Protein AF-A0A972ZVT4-F1 (afdb_monomer_lite)

Sequence (104 aa):
MAKYTTEQLSGRAEISDVLNNYGMSIDFKDYDLLRSCFVDDVAVNFTSLGEGFVFKGGDEWTAKIRDLTEGLDATQHIITNHDHKLDGNPTIFEKGAQRLKKAS

Radius of gyration: 16.15 Å; chains: 1; bounding box: 43×28×42 Å

pLDDT: mean 84.12, std 19.11, range [35.0, 98.44]

Structure (mmCIF, N/CA/C/O backbone):
data_AF-A0A972ZVT4-F1
#
_entry.id   AF-A0A972ZVT4-F1
#
loop_
_atom_site.group_PDB
_atom_site.id
_atom_site.type_symbol
_atom_site.label_atom_id
_atom_site.label_alt_id
_atom_site.label_comp_id
_atom_site.label_asym_id
_atom_site.label_entity_id
_atom_site.label_seq_id
_atom_site.pdbx_PDB_ins_code
_atom_site.Cartn_x
_atom_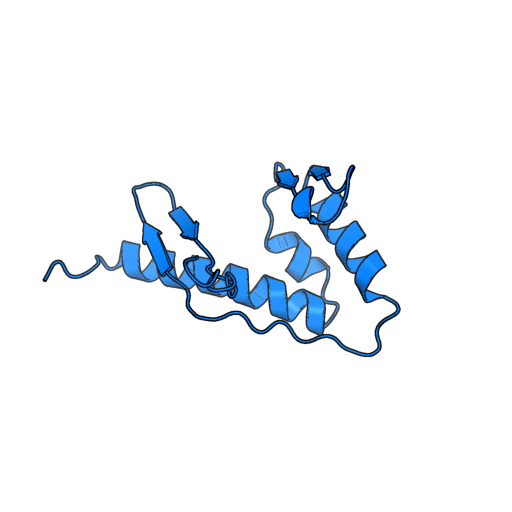site.Cartn_y
_atom_site.Cartn_z
_atom_site.occupancy
_atom_site.B_iso_or_equiv
_atom_site.auth_seq_id
_atom_site.auth_comp_id
_atom_site.auth_asym_id
_atom_site.auth_atom_id
_atom_site.pdbx_PDB_model_num
ATOM 1 N N . MET A 1 1 ? -12.677 6.310 31.065 1.00 51.75 1 MET A N 1
ATOM 2 C CA . MET A 1 1 ? -11.936 6.050 29.813 1.00 51.75 1 MET A CA 1
ATOM 3 C C . MET A 1 1 ? -12.902 6.256 28.667 1.00 51.75 1 MET A C 1
ATOM 5 O O . MET A 1 1 ? -13.924 5.578 28.657 1.00 51.75 1 MET A O 1
ATOM 9 N N . ALA A 1 2 ? -12.651 7.227 27.787 1.00 60.03 2 ALA A N 1
ATOM 10 C CA . ALA A 1 2 ? -13.481 7.405 26.600 1.00 60.03 2 ALA A CA 1
ATOM 11 C C . ALA A 1 2 ? -13.313 6.155 25.728 1.00 60.03 2 ALA A C 1
AT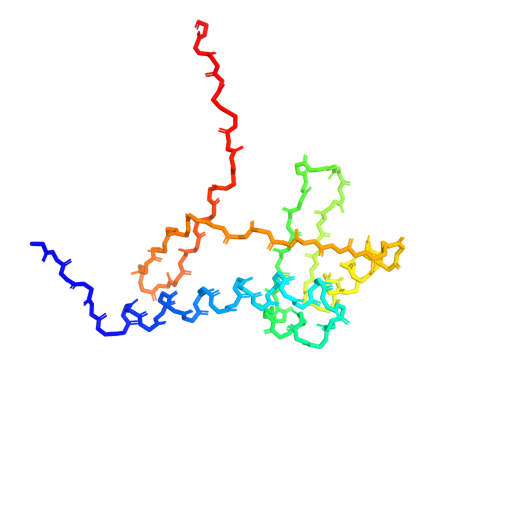OM 13 O O . ALA A 1 2 ? -12.211 5.850 25.278 1.00 60.03 2 ALA A O 1
ATOM 14 N N . LYS A 1 3 ? -14.380 5.367 25.610 1.00 76.44 3 LYS A N 1
ATOM 15 C CA . LYS A 1 3 ? -14.419 4.196 24.737 1.00 76.44 3 LYS A CA 1
ATOM 16 C C . LYS A 1 3 ? -14.690 4.710 23.324 1.00 76.44 3 LYS A C 1
ATOM 18 O O . LYS A 1 3 ? -15.592 5.526 23.159 1.00 76.44 3 LYS A O 1
ATOM 23 N N . TYR A 1 4 ? -13.900 4.260 22.350 1.00 85.00 4 TYR A N 1
ATOM 24 C CA . TYR A 1 4 ? -14.151 4.530 20.933 1.00 85.00 4 TYR A CA 1
ATOM 25 C C . TYR A 1 4 ? -15.598 4.170 20.563 1.00 85.00 4 TYR A C 1
ATOM 27 O O . TYR A 1 4 ? -16.146 3.196 21.087 1.00 85.00 4 TYR A O 1
ATOM 35 N N . THR A 1 5 ? -16.205 4.934 19.658 1.00 89.94 5 THR A N 1
ATOM 36 C CA . THR A 1 5 ? -17.479 4.559 19.031 1.00 89.94 5 THR A CA 1
ATOM 37 C C . THR A 1 5 ? -17.273 3.384 18.069 1.00 89.94 5 THR A C 1
ATOM 39 O O . THR A 1 5 ? -16.151 3.101 17.649 1.00 89.94 5 THR A O 1
ATOM 42 N N . THR A 1 6 ? -18.351 2.697 17.680 1.00 91.62 6 THR A N 1
ATOM 43 C CA . THR A 1 6 ? -18.283 1.633 16.661 1.00 91.62 6 THR A CA 1
ATOM 44 C C . THR A 1 6 ? -17.716 2.145 15.339 1.00 91.62 6 THR A C 1
ATOM 46 O O . THR A 1 6 ? -16.885 1.480 14.735 1.00 91.62 6 THR A O 1
ATOM 49 N N . GLU A 1 7 ? -18.107 3.350 14.927 1.00 89.56 7 GLU A N 1
ATOM 50 C CA . GLU A 1 7 ? -17.587 4.007 13.725 1.00 89.56 7 GLU A CA 1
ATOM 51 C C . GLU A 1 7 ? -16.075 4.242 13.819 1.00 89.56 7 GLU A C 1
ATOM 53 O O . GLU A 1 7 ? -15.334 3.923 12.895 1.00 89.56 7 GLU A O 1
ATOM 58 N N . GLN A 1 8 ? -15.587 4.686 14.981 1.00 88.38 8 GLN A N 1
ATOM 59 C CA . GLN A 1 8 ? -14.152 4.836 15.211 1.00 88.38 8 GLN A CA 1
ATOM 60 C C . GLN A 1 8 ? -13.410 3.492 15.202 1.00 88.38 8 GLN A C 1
ATOM 62 O O . GLN A 1 8 ? -12.256 3.418 14.792 1.00 88.38 8 GLN A O 1
ATOM 67 N N . LEU A 1 9 ? -14.037 2.410 15.657 1.00 90.56 9 LEU A N 1
ATOM 68 C CA . LEU A 1 9 ? -13.436 1.081 15.555 1.00 90.56 9 LEU A CA 1
ATOM 69 C C . LEU A 1 9 ? -13.409 0.579 14.104 1.00 90.56 9 LEU A C 1
ATOM 71 O O . LEU A 1 9 ? -12.394 0.013 13.705 1.00 90.56 9 LEU A O 1
ATOM 75 N N . SER A 1 10 ? -14.463 0.839 13.321 1.00 92.19 10 SER A N 1
ATOM 76 C CA . SER A 1 10 ? -14.516 0.513 11.886 1.00 92.19 10 SER A CA 1
ATOM 77 C C . SER A 1 10 ? -13.430 1.253 11.116 1.00 92.19 10 SER A C 1
ATOM 79 O O . SER A 1 10 ? -12.601 0.616 10.480 1.00 92.19 10 SER A O 1
ATOM 81 N N . GLY A 1 11 ? -13.328 2.577 11.283 1.00 90.38 11 GLY A N 1
ATOM 82 C CA . GLY A 1 11 ? -12.310 3.372 10.592 1.00 90.38 11 GLY A CA 1
ATOM 83 C C . GLY A 1 11 ? -10.880 2.938 10.934 1.00 90.38 11 GLY A C 1
ATOM 84 O O . GLY A 1 11 ? -10.003 2.935 10.078 1.00 90.38 11 GLY A O 1
ATOM 85 N N . ARG A 1 12 ? -10.630 2.496 12.175 1.00 91.12 12 ARG A N 1
ATOM 86 C CA . ARG A 1 12 ? -9.335 1.906 12.555 1.00 91.12 12 ARG A CA 1
ATOM 87 C C . ARG A 1 12 ? -9.044 0.603 11.807 1.00 91.12 12 ARG A C 1
ATOM 89 O O . ARG A 1 12 ? -7.893 0.385 11.441 1.00 91.12 12 ARG A O 1
ATOM 96 N N . ALA A 1 13 ? -10.049 -0.252 11.632 1.00 92.62 13 ALA A N 1
ATOM 97 C CA . ALA A 1 13 ? -9.910 -1.503 10.893 1.00 92.62 13 ALA A CA 1
ATOM 98 C C . ALA A 1 13 ? -9.696 -1.235 9.397 1.00 92.62 13 ALA A C 1
ATOM 100 O O . ALA A 1 13 ? -8.718 -1.718 8.843 1.00 92.62 13 ALA A O 1
ATOM 101 N N . GLU A 1 14 ? -10.514 -0.372 8.793 1.00 93.81 14 GLU A N 1
ATOM 102 C CA . GLU A 1 14 ? -10.425 0.008 7.376 1.00 93.81 14 GLU A CA 1
ATOM 103 C C . GLU A 1 14 ? -9.045 0.573 7.015 1.00 93.81 14 GLU A C 1
ATOM 105 O O . GLU A 1 14 ? -8.442 0.177 6.020 1.00 93.81 14 GLU A O 1
ATOM 110 N N . ILE A 1 15 ? -8.493 1.448 7.862 1.00 92.94 15 ILE A N 1
ATOM 111 C CA . ILE A 1 15 ? -7.129 1.959 7.688 1.00 92.94 15 ILE A CA 1
ATOM 112 C C . ILE A 1 15 ? -6.102 0.823 7.751 1.00 92.94 15 ILE A C 1
ATOM 114 O O . ILE A 1 15 ? -5.199 0.756 6.918 1.00 92.94 15 ILE A O 1
ATOM 118 N N . SER A 1 16 ? -6.203 -0.047 8.759 1.00 94.38 16 SER A N 1
ATOM 119 C CA . SER A 1 16 ? -5.287 -1.180 8.903 1.00 94.38 16 SER A CA 1
ATOM 120 C C . SER A 1 16 ? -5.358 -2.127 7.707 1.00 94.38 16 SER A C 1
ATOM 122 O O . SER A 1 16 ? -4.317 -2.612 7.271 1.00 94.38 16 SER A O 1
ATOM 124 N N . ASP A 1 17 ? -6.541 -2.343 7.141 1.00 95.81 17 ASP A N 1
ATOM 125 C CA . ASP A 1 17 ? -6.727 -3.176 5.956 1.00 95.81 17 ASP A CA 1
ATOM 126 C C . ASP A 1 17 ? -6.042 -2.566 4.729 1.00 95.81 17 ASP A C 1
ATOM 128 O O . ASP A 1 17 ? -5.343 -3.281 4.015 1.00 95.81 17 ASP A O 1
ATOM 132 N N . VAL A 1 18 ? -6.135 -1.247 4.520 1.00 96.62 18 VAL A N 1
ATOM 133 C CA . VAL A 1 18 ? -5.405 -0.565 3.432 1.00 96.62 18 VAL A CA 1
ATOM 134 C C . VAL A 1 18 ? -3.890 -0.716 3.594 1.00 96.62 18 VAL A C 1
ATOM 136 O O . VAL A 1 18 ? -3.201 -1.026 2.623 1.00 96.62 18 VAL A O 1
ATOM 139 N N . LEU A 1 19 ? -3.361 -0.549 4.811 1.00 96.19 19 LEU A N 1
ATOM 140 C CA . LEU A 1 19 ? -1.928 -0.723 5.080 1.00 96.19 19 LEU A CA 1
ATOM 141 C C . LEU A 1 19 ? -1.478 -2.165 4.804 1.00 96.19 19 LEU A C 1
ATOM 143 O O . LEU A 1 19 ? -0.475 -2.38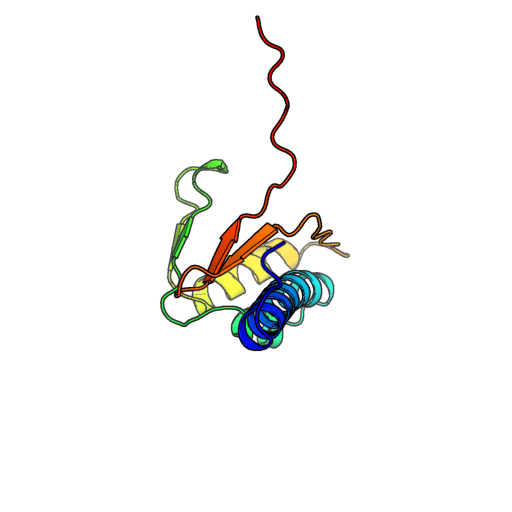6 4.125 1.00 96.19 19 LEU A O 1
ATOM 147 N N . ASN A 1 20 ? -2.245 -3.149 5.272 1.00 96.94 20 ASN A N 1
ATOM 148 C CA . ASN A 1 20 ? -1.948 -4.559 5.038 1.00 96.94 20 ASN A CA 1
ATOM 149 C C . ASN A 1 20 ? -2.030 -4.920 3.550 1.00 96.94 20 ASN A C 1
ATOM 151 O O . ASN A 1 20 ? -1.131 -5.589 3.045 1.00 96.94 20 ASN A O 1
ATOM 155 N N . ASN A 1 21 ? -3.054 -4.442 2.838 1.00 98.00 21 ASN A N 1
ATOM 156 C CA . ASN A 1 21 ? -3.196 -4.641 1.396 1.00 98.00 21 ASN A CA 1
ATOM 157 C C . ASN A 1 21 ? -2.043 -3.995 0.627 1.00 98.00 21 ASN A C 1
ATOM 159 O O . ASN A 1 21 ? -1.529 -4.601 -0.307 1.00 98.00 21 ASN A O 1
ATOM 163 N N . TYR A 1 22 ? -1.579 -2.810 1.037 1.00 97.94 22 TYR A N 1
ATOM 164 C CA . TYR A 1 22 ? -0.393 -2.181 0.459 1.00 97.94 22 TYR A CA 1
ATOM 165 C C . TYR A 1 22 ? 0.848 -3.078 0.589 1.00 97.94 22 TYR A C 1
ATOM 167 O O . TYR A 1 22 ? 1.487 -3.369 -0.414 1.00 97.94 22 TYR A O 1
ATOM 175 N N . GLY A 1 23 ? 1.173 -3.577 1.785 1.00 97.69 23 GLY A N 1
ATOM 176 C CA . GLY A 1 23 ? 2.335 -4.461 1.955 1.00 97.69 23 GLY A CA 1
ATOM 177 C C . GLY A 1 23 ? 2.186 -5.789 1.204 1.00 97.69 23 GLY A C 1
ATOM 178 O O . GLY A 1 23 ? 3.077 -6.201 0.462 1.00 97.69 23 GLY A O 1
ATOM 179 N N . MET A 1 24 ? 1.020 -6.423 1.350 1.00 98.12 24 MET A N 1
ATOM 180 C CA . MET A 1 24 ? 0.698 -7.712 0.739 1.00 98.12 24 MET A CA 1
ATOM 181 C C . MET A 1 24 ? 0.746 -7.651 -0.789 1.00 98.12 24 MET A C 1
ATOM 183 O O . MET A 1 24 ? 1.361 -8.507 -1.418 1.00 98.12 24 MET A O 1
ATOM 187 N N . SER A 1 25 ? 0.121 -6.640 -1.391 1.00 98.44 25 SER A N 1
ATOM 188 C CA . SER A 1 25 ? 0.088 -6.481 -2.847 1.00 98.44 25 SER A CA 1
ATOM 189 C C . SER A 1 25 ? 1.486 -6.375 -3.451 1.00 98.44 25 SER A C 1
ATOM 191 O O . SER A 1 25 ? 1.744 -6.959 -4.500 1.00 98.44 25 SER A O 1
ATOM 193 N N . ILE A 1 26 ? 2.420 -5.712 -2.767 1.00 98.19 26 ILE A N 1
ATOM 194 C CA . ILE A 1 26 ? 3.811 -5.629 -3.215 1.00 98.19 26 ILE A CA 1
ATOM 195 C C . ILE A 1 26 ? 4.499 -6.988 -3.105 1.00 98.19 26 ILE A C 1
ATOM 197 O O . ILE A 1 26 ? 5.101 -7.453 -4.073 1.00 98.19 26 ILE A O 1
ATOM 201 N N . ASP A 1 27 ? 4.372 -7.645 -1.952 1.00 98.00 27 ASP A N 1
ATOM 202 C CA . ASP A 1 27 ? 5.040 -8.921 -1.679 1.00 98.00 27 ASP A CA 1
ATOM 203 C C . ASP A 1 27 ? 4.568 -10.049 -2.608 1.00 98.00 27 ASP A C 1
ATOM 205 O O . ASP A 1 27 ? 5.364 -10.901 -3.008 1.00 98.00 27 ASP A O 1
ATOM 209 N N . PHE A 1 28 ? 3.294 -10.027 -3.008 1.00 97.44 28 PHE A N 1
ATOM 210 C CA . PHE A 1 28 ? 2.710 -10.982 -3.954 1.00 97.44 28 PHE A CA 1
ATOM 211 C C . PHE A 1 28 ? 2.695 -10.497 -5.411 1.00 97.44 28 PHE A C 1
ATOM 213 O O . PHE A 1 28 ? 2.239 -11.237 -6.283 1.00 97.44 28 PHE A O 1
ATOM 220 N N . LYS A 1 29 ? 3.213 -9.294 -5.694 1.00 97.31 29 LYS A N 1
ATOM 221 C CA . LYS A 1 29 ? 3.192 -8.658 -7.026 1.00 97.31 29 LYS A CA 1
ATOM 222 C C . LYS A 1 29 ? 1.771 -8.526 -7.618 1.00 97.31 29 LYS A C 1
ATOM 224 O O . LYS A 1 29 ? 1.587 -8.612 -8.831 1.00 97.31 29 LYS A O 1
ATOM 229 N N . ASP A 1 30 ? 0.770 -8.297 -6.766 1.00 98.25 30 ASP A N 1
ATOM 230 C CA . ASP A 1 30 ? -0.624 -8.010 -7.137 1.00 98.25 30 ASP A CA 1
ATOM 231 C C . ASP A 1 30 ? -0.823 -6.497 -7.318 1.00 98.25 30 ASP A C 1
ATOM 233 O O . ASP A 1 30 ? -1.249 -5.770 -6.420 1.00 98.25 30 ASP A O 1
ATOM 237 N N . TYR A 1 31 ? -0.450 -5.991 -8.492 1.00 97.62 31 TYR A N 1
ATOM 238 C CA . TYR A 1 31 ? -0.437 -4.549 -8.745 1.00 97.62 31 TYR A CA 1
ATOM 239 C C . TYR A 1 31 ? -1.835 -3.926 -8.895 1.00 97.62 31 TYR A C 1
ATOM 241 O O . TYR A 1 31 ? -1.976 -2.717 -8.705 1.00 97.62 31 TYR A O 1
ATOM 249 N N . ASP A 1 32 ? -2.867 -4.727 -9.168 1.00 98.25 32 ASP A N 1
ATOM 250 C CA . ASP A 1 32 ? -4.253 -4.249 -9.200 1.00 98.25 32 ASP A CA 1
ATOM 251 C C . ASP A 1 32 ? -4.748 -3.968 -7.774 1.00 98.25 32 ASP A C 1
ATOM 253 O O . ASP A 1 32 ? -5.314 -2.902 -7.503 1.00 98.25 32 ASP A O 1
ATOM 257 N N . LEU A 1 33 ? -4.451 -4.872 -6.829 1.00 98.25 33 LEU A N 1
ATOM 258 C CA . LEU A 1 33 ? -4.699 -4.627 -5.409 1.00 98.25 33 LEU A CA 1
ATOM 259 C C . LEU A 1 33 ? -3.890 -3.427 -4.910 1.00 98.25 33 LEU A C 1
ATOM 261 O O . LEU A 1 33 ? -4.447 -2.567 -4.225 1.00 98.25 33 LEU A O 1
ATOM 265 N N . LEU A 1 34 ? -2.615 -3.318 -5.298 1.00 98.25 34 LEU A N 1
ATOM 266 C CA . LEU A 1 34 ? -1.777 -2.173 -4.933 1.00 98.25 34 LEU A CA 1
ATOM 267 C C . LEU A 1 34 ? -2.408 -0.852 -5.384 1.00 98.25 34 LEU A C 1
ATOM 269 O O . LEU A 1 34 ? -2.490 0.096 -4.601 1.00 98.25 34 LEU A O 1
ATOM 273 N N . ARG A 1 35 ? -2.896 -0.794 -6.629 1.00 97.94 35 ARG A N 1
ATOM 274 C CA . ARG A 1 35 ? -3.524 0.410 -7.177 1.00 97.94 35 ARG A CA 1
ATOM 275 C C . ARG A 1 35 ? -4.782 0.813 -6.407 1.00 97.94 35 ARG A C 1
ATOM 277 O O . ARG A 1 35 ? -5.035 2.011 -6.249 1.00 97.94 35 ARG A O 1
ATOM 284 N N . SER A 1 36 ? -5.546 -0.162 -5.915 1.00 97.75 36 SER A N 1
ATOM 285 C CA . SER A 1 36 ? -6.778 0.076 -5.148 1.00 97.75 36 SER A CA 1
ATOM 286 C C . SER A 1 36 ? -6.543 0.764 -3.795 1.00 97.75 36 SER A C 1
ATOM 288 O O . SER A 1 36 ? -7.455 1.399 -3.269 1.00 97.75 36 SER A O 1
ATOM 290 N N . CYS A 1 37 ? -5.319 0.710 -3.254 1.00 97.50 37 CYS A N 1
ATOM 291 C CA . CYS A 1 37 ? -4.959 1.373 -1.997 1.00 97.50 37 CYS A CA 1
ATOM 292 C C . CYS A 1 37 ? -4.842 2.902 -2.119 1.00 97.50 37 CYS A C 1
ATOM 294 O O . CYS A 1 37 ? -4.716 3.589 -1.104 1.00 97.50 37 CYS A O 1
ATOM 296 N N . PHE A 1 38 ? -4.856 3.443 -3.340 1.00 96.12 38 PHE A N 1
ATOM 297 C CA . PHE A 1 38 ? -4.641 4.862 -3.603 1.00 96.12 38 PHE A CA 1
ATOM 298 C C . PHE A 1 38 ? -5.864 5.517 -4.239 1.00 96.12 38 PHE A C 1
ATOM 300 O O . PHE A 1 38 ? -6.485 4.982 -5.156 1.00 96.12 38 PHE A O 1
ATOM 307 N N . VAL A 1 39 ? -6.155 6.737 -3.795 1.00 95.50 39 VAL A N 1
ATOM 308 C CA . VAL A 1 39 ? -7.027 7.653 -4.535 1.00 95.50 39 VAL A CA 1
ATOM 309 C C . VAL A 1 39 ? -6.321 8.153 -5.797 1.00 95.50 39 VAL A C 1
ATOM 311 O O . VAL A 1 39 ? -5.091 8.136 -5.881 1.00 95.50 39 VAL A O 1
ATOM 314 N N . ASP A 1 40 ? -7.097 8.631 -6.769 1.00 93.69 40 ASP A N 1
ATOM 315 C CA . ASP A 1 40 ? -6.551 9.116 -8.042 1.00 93.69 40 ASP A CA 1
ATOM 316 C C . ASP A 1 40 ? -5.609 10.311 -7.853 1.00 93.69 40 ASP A C 1
ATOM 318 O O . ASP A 1 40 ? -4.552 10.353 -8.476 1.00 93.69 40 ASP A O 1
ATOM 322 N N . ASP A 1 41 ? -5.946 11.242 -6.954 1.00 93.56 41 ASP A N 1
ATOM 323 C CA . ASP A 1 41 ? -5.133 12.421 -6.625 1.00 93.56 41 ASP A CA 1
ATOM 324 C C . ASP A 1 41 ? -4.305 12.197 -5.350 1.00 93.56 41 ASP A C 1
ATOM 326 O O . ASP A 1 41 ? -4.532 12.802 -4.301 1.00 93.56 41 ASP A O 1
ATOM 330 N N . VAL A 1 42 ? -3.364 11.252 -5.415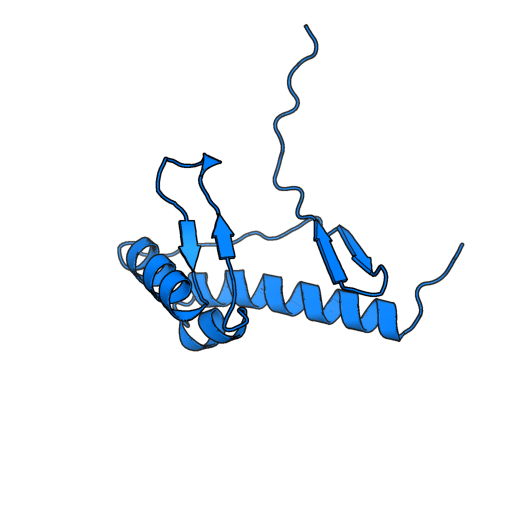 1.00 93.88 42 VAL A N 1
ATOM 331 C CA . VAL A 1 42 ? -2.380 11.025 -4.348 1.00 93.88 42 VAL A CA 1
ATOM 332 C C . VAL A 1 42 ? -1.060 11.720 -4.676 1.00 93.88 42 VAL A C 1
ATOM 334 O O . VAL A 1 42 ? -0.552 11.634 -5.791 1.00 93.88 42 VAL A O 1
ATOM 337 N N . ALA A 1 43 ? -0.460 12.379 -3.688 1.00 93.00 43 ALA A N 1
ATOM 338 C CA . ALA A 1 43 ? 0.900 12.894 -3.784 1.00 93.00 43 ALA A CA 1
ATOM 339 C C . 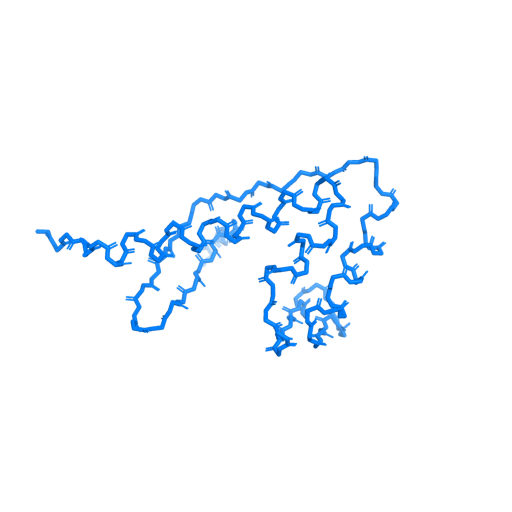ALA A 1 43 ? 1.828 12.053 -2.907 1.00 93.00 43 ALA A C 1
ATOM 341 O O . ALA A 1 43 ? 1.660 11.990 -1.689 1.00 93.00 43 ALA A O 1
ATOM 342 N N . VAL A 1 44 ? 2.828 11.430 -3.523 1.00 91.88 44 VAL A N 1
ATOM 343 C CA . VAL A 1 44 ? 3.792 10.572 -2.832 1.00 91.88 44 VAL A CA 1
ATOM 344 C C . VAL A 1 44 ? 5.130 11.289 -2.786 1.00 91.88 44 VAL A C 1
ATOM 346 O O . VAL A 1 44 ? 5.701 11.599 -3.827 1.00 91.88 44 VAL A O 1
ATOM 349 N N . ASN A 1 45 ? 5.633 11.573 -1.583 1.00 91.50 45 ASN A N 1
ATOM 350 C CA . ASN A 1 45 ? 6.860 12.341 -1.386 1.00 91.50 45 ASN A CA 1
ATOM 351 C C . ASN A 1 45 ? 7.883 11.545 -0.567 1.00 91.50 45 ASN A C 1
ATOM 353 O O . ASN A 1 45 ? 7.768 11.420 0.650 1.00 91.50 45 ASN A O 1
ATOM 357 N N . PHE A 1 46 ? 8.919 11.073 -1.253 1.00 87.50 46 PHE A N 1
ATOM 358 C CA . PHE A 1 46 ? 10.078 10.387 -0.691 1.00 87.50 46 PHE A CA 1
ATOM 359 C C . PHE A 1 46 ? 11.363 11.212 -0.855 1.00 87.50 46 PHE A C 1
ATOM 361 O O . PHE A 1 46 ? 12.453 10.656 -0.961 1.00 87.50 46 PHE A O 1
ATOM 368 N N . THR A 1 47 ? 11.276 12.546 -0.836 1.00 87.88 47 THR A N 1
ATOM 369 C CA . THR A 1 47 ? 12.453 13.435 -0.960 1.00 87.88 47 THR A CA 1
ATOM 370 C C . THR A 1 47 ? 13.539 13.193 0.091 1.00 87.88 47 THR A C 1
ATOM 372 O O . THR A 1 47 ? 14.703 13.506 -0.144 1.00 87.88 47 THR A O 1
ATOM 375 N N . SER A 1 48 ? 13.210 12.561 1.223 1.00 86.56 48 SER A N 1
ATOM 376 C CA . SER A 1 48 ? 14.205 12.112 2.205 1.00 86.56 48 SER A CA 1
ATOM 377 C C . SER A 1 48 ? 15.153 11.023 1.684 1.00 86.56 48 SER A C 1
ATOM 379 O O . SER A 1 48 ? 16.199 10.802 2.287 1.00 86.56 48 SER A O 1
ATOM 381 N N . LEU A 1 49 ? 14.777 10.313 0.616 1.00 78.88 49 LEU A N 1
ATOM 382 C CA . LEU A 1 49 ? 15.575 9.265 -0.028 1.00 78.88 49 LEU A CA 1
ATOM 383 C C . LEU A 1 49 ? 16.384 9.789 -1.227 1.00 78.88 49 LEU A C 1
ATOM 385 O O . LEU A 1 49 ? 17.299 9.108 -1.682 1.00 78.88 49 LEU A O 1
ATOM 389 N N . GLY A 1 50 ? 16.081 10.995 -1.717 1.00 79.56 50 GLY A N 1
ATOM 390 C CA . GLY A 1 50 ? 16.784 11.641 -2.822 1.00 79.56 50 GLY A CA 1
ATOM 391 C C . GLY A 1 50 ? 15.953 12.741 -3.481 1.00 79.56 50 GLY A C 1
ATOM 392 O O . GLY A 1 50 ? 14.722 12.743 -3.408 1.00 79.56 50 GLY A O 1
ATOM 393 N N . GLU A 1 51 ? 16.620 13.678 -4.154 1.00 82.81 51 GLU A N 1
ATOM 394 C CA . GLU A 1 51 ? 15.934 14.685 -4.970 1.00 82.81 51 GLU A CA 1
ATOM 395 C C . GLU A 1 51 ? 15.122 14.011 -6.090 1.00 82.81 51 GLU A C 1
ATOM 397 O O . GLU A 1 51 ? 15.564 13.036 -6.696 1.00 82.81 51 GLU A O 1
ATOM 402 N N . GLY A 1 52 ? 13.915 14.517 -6.357 1.00 79.06 52 GLY A N 1
ATOM 403 C CA . GLY A 1 52 ? 13.059 14.023 -7.443 1.00 79.06 52 GLY A CA 1
ATOM 404 C C . GLY A 1 52 ? 12.204 12.792 -7.123 1.00 79.06 52 GLY A C 1
ATOM 405 O O . GLY A 1 52 ? 11.426 12.376 -7.975 1.00 79.06 52 GLY A O 1
ATOM 406 N N . PHE A 1 53 ? 12.265 12.239 -5.908 1.00 85.44 53 PHE A N 1
ATOM 407 C CA . PHE A 1 53 ? 11.359 11.168 -5.471 1.00 85.44 53 PHE A CA 1
ATOM 408 C C . PHE A 1 53 ? 9.981 11.719 -5.071 1.00 85.44 53 PHE A C 1
ATOM 410 O O . PHE A 1 53 ? 9.569 11.652 -3.911 1.00 85.44 53 PHE A O 1
ATOM 417 N N . VAL A 1 54 ? 9.286 12.313 -6.039 1.00 90.69 54 VAL A N 1
ATOM 418 C CA . VAL A 1 54 ? 7.922 12.826 -5.894 1.00 90.69 54 VAL A CA 1
ATOM 419 C C . VAL A 1 54 ? 7.080 12.293 -7.047 1.00 90.69 54 VAL A C 1
ATOM 421 O O . VAL A 1 54 ? 7.435 12.520 -8.198 1.00 90.69 54 VAL A O 1
ATOM 424 N N . PHE A 1 55 ? 5.967 11.631 -6.732 1.00 92.44 55 PHE A N 1
ATOM 425 C CA . PHE A 1 55 ? 5.053 11.024 -7.707 1.00 92.44 55 PHE A CA 1
ATOM 426 C C . PHE A 1 55 ? 3.641 11.577 -7.521 1.00 92.44 55 PHE A C 1
ATOM 428 O O . PHE A 1 55 ? 3.248 11.911 -6.393 1.00 92.44 55 PHE A O 1
ATOM 435 N N . LYS A 1 56 ? 2.884 11.687 -8.616 1.00 94.38 56 LYS A N 1
ATOM 436 C CA . LYS A 1 56 ? 1.519 12.212 -8.620 1.00 94.38 56 LYS A CA 1
ATOM 437 C C . LYS A 1 56 ? 0.555 11.205 -9.239 1.00 94.38 56 LYS A C 1
ATOM 439 O O . LYS A 1 56 ? 0.595 10.904 -10.424 1.00 94.38 56 LYS A O 1
ATOM 444 N N . GLY A 1 57 ? -0.379 10.764 -8.416 1.00 96.31 57 GLY A N 1
ATOM 445 C CA . GLY A 1 57 ? -1.439 9.844 -8.776 1.00 96.31 57 GLY A CA 1
ATOM 446 C C . GLY A 1 57 ? -1.097 8.382 -8.519 1.00 96.31 57 GLY A C 1
ATOM 447 O O . GLY A 1 57 ? 0.066 7.968 -8.500 1.00 96.31 57 GLY A O 1
ATOM 448 N N . GLY A 1 58 ? -2.150 7.597 -8.286 1.00 96.06 58 GLY A N 1
ATOM 449 C CA . GLY A 1 58 ? -2.026 6.193 -7.894 1.00 96.06 58 GLY A CA 1
ATOM 450 C C . GLY A 1 58 ? -1.396 5.333 -8.987 1.00 96.06 58 GLY A C 1
ATOM 451 O O . GLY A 1 58 ? -0.633 4.421 -8.680 1.00 96.06 58 GLY A O 1
ATOM 452 N N . ASP A 1 59 ? -1.660 5.653 -10.256 1.00 97.31 59 ASP A N 1
ATOM 453 C CA . ASP A 1 59 ? -1.122 4.915 -11.404 1.00 97.31 59 ASP A CA 1
ATOM 454 C C . ASP A 1 59 ? 0.395 5.085 -11.529 1.00 97.31 59 ASP A C 1
ATOM 456 O O . ASP A 1 59 ? 1.122 4.095 -11.633 1.00 97.31 59 ASP A O 1
ATOM 460 N N . GLU A 1 60 ? 0.885 6.329 -11.457 1.00 96.19 60 GLU A N 1
ATOM 461 C CA . GLU A 1 60 ? 2.321 6.631 -11.521 1.00 96.19 60 GLU A CA 1
ATOM 462 C C . GLU A 1 60 ? 3.067 5.932 -10.381 1.00 96.19 60 GLU A C 1
ATOM 464 O O . GLU A 1 60 ? 4.105 5.299 -10.591 1.00 96.19 60 GLU A O 1
ATOM 469 N N . TRP A 1 61 ? 2.511 5.997 -9.171 1.00 95.88 61 TRP A N 1
ATOM 470 C CA . TRP A 1 61 ? 3.138 5.384 -8.011 1.00 95.88 61 TRP A CA 1
ATOM 471 C C . TRP A 1 61 ? 3.133 3.851 -8.067 1.00 95.88 61 TRP A C 1
ATOM 473 O O . TRP A 1 61 ? 4.151 3.219 -7.779 1.00 95.88 61 TRP A O 1
ATOM 483 N N . THR A 1 62 ? 2.029 3.244 -8.506 1.00 97.62 62 THR A N 1
ATOM 484 C CA . THR A 1 62 ? 1.927 1.785 -8.677 1.00 97.62 62 THR A CA 1
ATOM 485 C C . THR A 1 62 ? 2.941 1.286 -9.705 1.00 97.62 62 THR A C 1
ATOM 487 O O . THR A 1 62 ? 3.669 0.327 -9.437 1.00 97.62 62 THR A O 1
ATOM 490 N N . ALA A 1 63 ? 3.052 1.969 -10.851 1.00 96.94 63 ALA A N 1
ATOM 491 C CA . ALA A 1 63 ? 4.051 1.653 -11.869 1.00 96.94 63 ALA A CA 1
ATOM 492 C C . ALA A 1 63 ? 5.474 1.752 -11.301 1.00 96.94 63 ALA A C 1
ATOM 494 O O . ALA A 1 63 ? 6.289 0.853 -11.501 1.00 96.94 63 ALA A O 1
ATOM 495 N N . LYS A 1 64 ? 5.753 2.790 -10.501 1.00 95.19 64 LYS A N 1
ATOM 496 C CA . LYS A 1 64 ? 7.063 2.941 -9.871 1.00 95.19 64 LYS A CA 1
ATOM 497 C C . LYS A 1 64 ? 7.396 1.802 -8.907 1.00 95.19 64 LYS A C 1
ATOM 499 O O . LYS A 1 64 ? 8.530 1.327 -8.913 1.00 95.19 64 LYS A O 1
ATOM 504 N N . ILE A 1 65 ? 6.451 1.371 -8.070 1.00 95.69 65 ILE A N 1
ATOM 505 C CA . ILE A 1 65 ? 6.675 0.243 -7.152 1.00 95.69 65 ILE A CA 1
ATOM 506 C C . ILE A 1 65 ? 6.934 -1.046 -7.933 1.00 95.69 65 ILE A C 1
ATOM 508 O O . ILE A 1 65 ? 7.842 -1.801 -7.576 1.00 95.69 65 ILE A O 1
ATOM 512 N N . ARG A 1 66 ? 6.180 -1.289 -9.011 1.00 96.69 66 ARG A N 1
ATOM 513 C CA . ARG A 1 66 ? 6.426 -2.429 -9.898 1.00 96.69 66 ARG A CA 1
ATOM 514 C C . ARG A 1 66 ? 7.866 -2.420 -10.412 1.00 96.69 66 ARG A C 1
ATOM 516 O O . ARG A 1 66 ? 8.574 -3.396 -10.189 1.00 96.69 66 ARG A O 1
ATOM 523 N N . ASP A 1 67 ? 8.325 -1.309 -10.985 1.00 95.25 67 ASP A N 1
ATOM 524 C CA . ASP A 1 67 ? 9.697 -1.187 -11.502 1.00 95.25 67 ASP A CA 1
ATOM 525 C C . ASP A 1 67 ? 10.759 -1.451 -10.421 1.00 95.25 67 ASP A C 1
ATOM 527 O O . ASP A 1 67 ? 11.787 -2.078 -10.675 1.00 95.25 67 ASP A O 1
ATOM 531 N N . LEU A 1 68 ? 10.521 -0.975 -9.193 1.00 91.69 68 LEU A N 1
ATOM 532 C CA . LEU A 1 68 ? 11.442 -1.155 -8.066 1.00 91.69 68 LEU A CA 1
ATOM 533 C C . LEU A 1 68 ? 11.497 -2.600 -7.547 1.00 91.69 68 LEU A C 1
ATOM 535 O O . LEU A 1 68 ? 12.489 -2.982 -6.928 1.00 91.69 68 LEU A O 1
ATOM 539 N N . THR A 1 69 ? 10.445 -3.389 -7.767 1.00 94.06 69 THR A N 1
ATOM 540 C CA . THR A 1 69 ? 10.285 -4.733 -7.186 1.00 94.06 69 THR A CA 1
ATOM 541 C C . THR A 1 69 ? 10.436 -5.859 -8.204 1.00 94.06 69 THR A C 1
ATOM 543 O O . THR A 1 69 ? 10.654 -7.006 -7.815 1.00 94.06 69 THR A O 1
ATOM 546 N N . GLU A 1 70 ? 10.383 -5.559 -9.504 1.00 90.81 70 GLU A N 1
ATOM 547 C CA . GLU A 1 70 ? 10.428 -6.560 -10.575 1.00 90.81 70 GLU A CA 1
ATOM 548 C C . GLU A 1 70 ? 11.712 -7.403 -10.543 1.00 90.81 70 GLU A C 1
ATOM 550 O O . GLU A 1 70 ? 11.649 -8.618 -10.726 1.00 90.81 70 GLU A O 1
ATOM 555 N N . GLY A 1 71 ? 12.853 -6.786 -10.218 1.00 92.44 71 GLY A N 1
ATOM 556 C CA . GLY A 1 71 ? 14.157 -7.455 -10.123 1.00 92.44 71 GLY A CA 1
ATOM 557 C C . GLY A 1 71 ? 14.423 -8.213 -8.818 1.00 92.44 71 GLY A C 1
ATOM 558 O O . GLY A 1 71 ? 15.513 -8.759 -8.658 1.00 92.44 71 GLY A O 1
ATOM 559 N N . LEU A 1 72 ? 13.479 -8.222 -7.873 1.00 95.62 72 LEU A N 1
ATOM 560 C CA . LEU A 1 72 ? 13.616 -8.926 -6.600 1.00 95.62 72 LEU A CA 1
ATOM 561 C C . LEU A 1 72 ? 12.899 -10.279 -6.660 1.00 95.62 72 LEU A C 1
ATOM 563 O O . LEU A 1 72 ? 11.756 -10.374 -7.126 1.00 95.62 72 LEU A O 1
ATOM 567 N N . ASP A 1 73 ? 13.557 -11.315 -6.133 1.00 95.94 73 ASP A N 1
ATOM 568 C CA . ASP A 1 73 ? 12.977 -12.659 -6.021 1.00 95.94 73 ASP A CA 1
ATOM 569 C C . ASP A 1 73 ? 11.774 -12.668 -5.067 1.00 95.94 73 ASP A C 1
ATOM 571 O O . ASP A 1 73 ? 10.765 -13.316 -5.339 1.00 95.94 73 ASP A O 1
ATOM 575 N N . ALA A 1 74 ? 11.870 -11.923 -3.962 1.00 95.94 74 ALA A N 1
ATOM 576 C CA . ALA A 1 74 ? 10.809 -11.748 -2.978 1.00 95.94 74 ALA A CA 1
ATOM 577 C C . ALA A 1 74 ? 11.015 -10.463 -2.162 1.00 95.94 74 ALA A C 1
ATOM 579 O O . ALA A 1 74 ? 12.146 -9.998 -1.984 1.00 95.94 74 ALA A O 1
ATOM 580 N N . THR A 1 75 ? 9.925 -9.934 -1.610 1.00 97.31 75 THR A N 1
ATOM 581 C CA . THR A 1 75 ? 9.933 -8.871 -0.598 1.00 97.31 75 THR A CA 1
ATOM 582 C C . THR A 1 75 ? 9.089 -9.281 0.604 1.00 97.31 75 THR A C 1
ATOM 584 O O . THR A 1 75 ? 8.327 -10.246 0.541 1.00 97.31 75 THR A O 1
ATOM 587 N N . GLN A 1 76 ? 9.268 -8.574 1.721 1.00 97.62 76 GLN A N 1
ATOM 588 C CA . GLN A 1 76 ? 8.400 -8.705 2.884 1.00 97.62 76 GLN A CA 1
ATOM 589 C C . GLN A 1 76 ? 8.194 -7.339 3.541 1.00 97.62 76 GLN A C 1
ATOM 591 O O . GLN A 1 76 ? 9.144 -6.744 4.057 1.00 97.62 76 GLN A O 1
ATOM 596 N N . HIS A 1 77 ? 6.949 -6.875 3.577 1.00 97.19 77 HIS A N 1
ATOM 597 C CA . HIS A 1 77 ? 6.549 -5.675 4.300 1.00 97.19 77 HIS A CA 1
ATOM 598 C C . HIS A 1 77 ? 6.078 -6.039 5.711 1.00 97.19 77 HIS A C 1
ATOM 600 O O . HIS A 1 77 ? 5.074 -6.718 5.909 1.00 97.19 77 HIS A O 1
ATOM 606 N N . ILE A 1 78 ? 6.810 -5.561 6.718 1.00 96.69 78 ILE A N 1
ATOM 607 C CA . ILE A 1 78 ? 6.438 -5.691 8.131 1.00 96.69 78 ILE A CA 1
ATOM 608 C C . ILE A 1 78 ? 5.869 -4.349 8.586 1.00 96.69 78 ILE A C 1
ATOM 610 O O . ILE A 1 78 ? 6.618 -3.395 8.796 1.00 96.69 78 ILE A O 1
ATOM 614 N N . ILE A 1 79 ? 4.548 -4.283 8.737 1.00 93.44 79 ILE A N 1
ATOM 615 C CA . ILE A 1 79 ? 3.831 -3.065 9.120 1.00 93.44 79 ILE A CA 1
ATOM 616 C C . ILE A 1 79 ? 3.265 -3.268 10.526 1.00 93.44 79 ILE A C 1
ATOM 618 O O . ILE A 1 79 ? 2.452 -4.160 10.760 1.00 93.44 79 ILE A O 1
ATOM 622 N N . THR A 1 80 ? 3.758 -2.501 11.500 1.00 91.88 80 THR A N 1
ATOM 623 C CA . THR A 1 80 ? 3.422 -2.690 12.919 1.00 91.88 80 THR A CA 1
ATOM 624 C C . THR A 1 80 ? 3.221 -1.362 13.641 1.00 91.88 80 THR A C 1
ATOM 626 O O . THR A 1 80 ? 3.475 -0.288 13.101 1.00 91.88 80 THR A O 1
ATOM 629 N N . ASN A 1 81 ? 2.801 -1.438 14.911 1.00 91.69 81 ASN A N 1
ATOM 630 C CA . ASN A 1 81 ? 2.715 -0.287 15.818 1.00 91.69 81 ASN A CA 1
ATOM 631 C C . ASN A 1 81 ? 1.774 0.827 15.324 1.00 91.69 81 ASN A C 1
ATOM 633 O O . ASN A 1 81 ? 2.036 2.005 15.565 1.00 91.69 81 ASN A O 1
ATOM 637 N N . HIS A 1 82 ? 0.674 0.453 14.665 1.00 88.06 82 HIS A N 1
ATOM 638 C CA . HIS A 1 82 ? -0.318 1.403 14.171 1.00 88.06 82 HIS A CA 1
ATOM 639 C C . HIS A 1 82 ? -0.921 2.248 15.306 1.00 88.06 82 HIS A C 1
ATOM 641 O O . HIS A 1 82 ? -1.499 1.711 16.256 1.00 88.06 82 HIS A O 1
ATOM 647 N N . ASP A 1 83 ? -0.819 3.570 15.175 1.00 87.56 83 ASP A N 1
ATOM 648 C CA . ASP A 1 83 ? -1.464 4.559 16.040 1.00 87.56 83 ASP A CA 1
ATOM 649 C C . ASP A 1 83 ? -2.420 5.413 15.197 1.00 87.56 83 ASP A C 1
ATOM 651 O O . ASP A 1 83 ? -2.029 6.382 14.542 1.00 87.56 83 ASP A O 1
ATOM 655 N N . HIS A 1 84 ? -3.688 5.004 15.176 1.00 85.25 84 HIS A N 1
ATOM 656 C CA . HIS A 1 84 ? -4.727 5.612 14.346 1.00 85.25 84 HIS A CA 1
ATOM 657 C C . HIS A 1 84 ? -5.413 6.762 15.082 1.00 85.25 84 HIS A C 1
ATOM 659 O O . HIS A 1 84 ? -5.992 6.554 16.154 1.00 85.25 84 HIS A O 1
ATOM 665 N N . LYS A 1 85 ? -5.420 7.957 14.480 1.00 82.12 85 LYS A N 1
ATOM 666 C CA . LYS A 1 85 ? -6.133 9.132 15.000 1.00 82.12 85 LYS A CA 1
ATOM 667 C C . LYS A 1 85 ? -7.306 9.479 14.091 1.00 82.12 85 LYS A C 1
ATOM 669 O O . LYS A 1 85 ? -7.134 9.788 12.913 1.00 82.12 85 LYS A O 1
ATOM 674 N N . LEU A 1 86 ? -8.510 9.392 14.647 1.00 77.75 86 LEU A N 1
ATOM 675 C CA . LEU A 1 86 ? -9.759 9.624 13.928 1.00 77.75 86 LEU A CA 1
ATOM 676 C C . LEU A 1 86 ? -10.369 10.951 14.383 1.00 77.75 86 LEU A C 1
ATOM 678 O O . LEU A 1 86 ? -11.228 10.973 15.265 1.00 77.75 86 LEU A O 1
ATOM 682 N N . ASP A 1 87 ? -9.912 12.043 13.772 1.00 68.06 87 ASP A N 1
ATOM 683 C CA . ASP A 1 87 ? -10.333 13.412 14.087 1.00 68.06 87 ASP A CA 1
ATOM 684 C C . ASP A 1 87 ? -11.277 13.936 12.993 1.00 68.06 87 ASP A C 1
ATOM 686 O O . ASP A 1 87 ? -10.950 14.873 12.271 1.00 68.06 87 ASP A O 1
ATOM 690 N N . GLY A 1 88 ? -12.428 13.282 12.793 1.00 58.50 88 GLY A N 1
ATOM 691 C CA . GLY A 1 88 ? -13.431 13.648 11.771 1.00 58.50 88 GLY A CA 1
ATOM 692 C C . GLY A 1 88 ? -12.990 13.453 10.309 1.00 58.50 88 GLY A C 1
ATOM 693 O O . GLY A 1 88 ? -13.831 13.197 9.458 1.00 58.50 88 GLY A O 1
ATOM 694 N N . ASN A 1 89 ? -11.683 13.489 10.045 1.00 51.16 89 ASN A N 1
ATOM 695 C CA . ASN A 1 89 ? -10.987 13.002 8.865 1.00 51.16 89 ASN A CA 1
ATOM 696 C C . ASN A 1 89 ? -9.867 12.062 9.350 1.00 51.16 89 ASN A C 1
ATOM 698 O O . ASN A 1 89 ? -9.080 12.457 10.221 1.00 51.16 89 ASN A O 1
ATOM 702 N N . PRO A 1 90 ? -9.781 10.820 8.850 1.00 51.69 90 PRO A N 1
ATOM 703 C CA . PRO A 1 90 ? -8.761 9.880 9.294 1.00 51.69 90 PRO A CA 1
ATOM 704 C C . PRO A 1 90 ? -7.368 10.414 8.947 1.00 51.69 90 PRO A C 1
ATOM 706 O O . PRO A 1 90 ? -7.059 10.663 7.785 1.00 51.69 90 PRO A O 1
ATOM 709 N N . THR A 1 91 ? -6.521 10.597 9.961 1.00 50.97 91 THR A N 1
ATOM 710 C CA . THR A 1 91 ? -5.103 10.929 9.777 1.00 50.97 91 THR A CA 1
ATOM 711 C C . THR A 1 91 ? -4.270 9.779 10.333 1.00 50.97 91 THR A C 1
ATOM 713 O O . THR A 1 91 ? -4.397 9.417 11.504 1.00 50.97 91 THR A O 1
ATOM 716 N N . ILE A 1 92 ? -3.419 9.189 9.494 1.00 55.31 92 ILE A N 1
ATOM 717 C CA . ILE A 1 92 ? -2.572 8.048 9.862 1.00 55.31 92 ILE A CA 1
ATOM 718 C C . ILE A 1 92 ? -1.189 8.560 10.258 1.00 55.31 92 ILE A C 1
ATOM 720 O O . ILE A 1 92 ? -0.583 9.350 9.534 1.00 55.31 92 ILE A O 1
ATOM 724 N N . PHE A 1 93 ? -0.667 8.077 11.386 1.00 48.91 93 PHE A N 1
ATOM 725 C CA . PHE A 1 93 ? 0.738 8.226 11.746 1.00 48.91 93 PHE A CA 1
ATOM 726 C C . PHE A 1 93 ? 1.381 6.840 11.826 1.00 48.91 93 PHE A C 1
ATOM 728 O O . PHE A 1 93 ? 1.069 6.060 12.723 1.00 48.91 93 PHE A O 1
ATOM 735 N N . GLU A 1 94 ? 2.324 6.545 10.934 1.00 46.03 94 GLU A N 1
ATOM 736 C CA . GLU A 1 94 ? 3.214 5.396 11.101 1.00 46.03 94 GLU A CA 1
ATOM 737 C C . GLU A 1 94 ? 4.522 5.843 11.759 1.00 46.03 94 GLU A C 1
ATOM 739 O O . GLU A 1 94 ? 5.236 6.711 11.253 1.00 46.03 94 GLU A O 1
ATOM 744 N N . LYS A 1 95 ? 4.862 5.249 12.906 1.00 39.47 95 LYS A N 1
ATOM 745 C CA . LYS A 1 95 ? 6.186 5.402 13.523 1.00 39.47 95 LYS A CA 1
ATOM 746 C C . LYS A 1 95 ? 7.064 4.203 13.164 1.00 39.47 95 LYS A C 1
ATOM 748 O O . LYS A 1 95 ? 7.306 3.337 13.999 1.00 39.47 95 LYS A O 1
ATOM 753 N N . GLY A 1 96 ? 7.590 4.184 11.940 1.00 36.00 96 GLY A N 1
ATOM 754 C CA . GLY A 1 96 ? 8.765 3.370 11.612 1.00 36.00 96 GLY A CA 1
ATOM 755 C C . GLY A 1 96 ? 9.978 3.877 12.402 1.00 36.00 96 GLY A C 1
ATOM 756 O O . GLY A 1 96 ? 10.154 5.088 12.527 1.00 36.00 96 GLY A O 1
ATOM 757 N N . ALA A 1 97 ? 10.767 2.971 12.991 1.00 39.94 97 ALA A N 1
ATOM 758 C CA . ALA A 1 97 ? 11.833 3.236 13.967 1.00 39.94 97 ALA A CA 1
ATOM 759 C C . ALA A 1 97 ? 12.654 4.519 13.699 1.00 39.94 97 ALA A C 1
ATOM 761 O O . ALA A 1 97 ? 13.675 4.514 13.009 1.00 39.94 97 ALA A O 1
ATOM 762 N N . GLN A 1 98 ? 12.245 5.633 14.313 1.00 39.12 98 GLN A N 1
ATOM 763 C CA . GLN A 1 98 ? 13.060 6.836 14.372 1.00 39.12 98 GLN A CA 1
ATOM 764 C C . GLN A 1 98 ? 14.188 6.565 15.364 1.00 39.12 98 GLN A C 1
ATOM 766 O O . GLN A 1 98 ? 13.956 6.413 16.563 1.00 39.12 98 GLN A O 1
ATOM 771 N N . ARG A 1 99 ? 15.414 6.463 14.839 1.00 38.75 99 ARG A N 1
ATOM 772 C CA . ARG A 1 99 ? 16.661 6.438 15.611 1.00 38.75 99 ARG A CA 1
ATOM 773 C C . ARG A 1 99 ? 16.544 7.361 16.827 1.00 38.75 99 ARG A C 1
ATOM 775 O O . ARG A 1 99 ?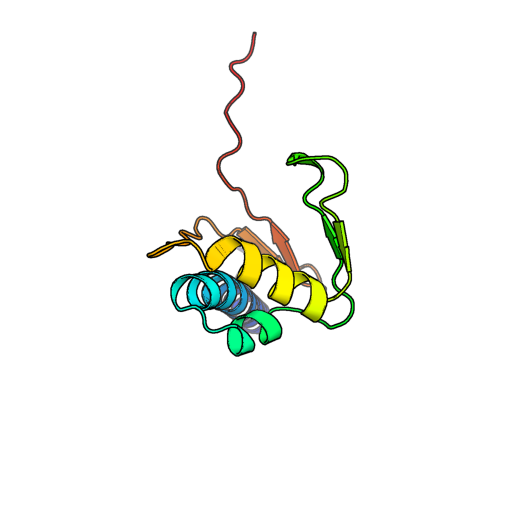 16.432 8.577 16.671 1.00 38.75 99 ARG A O 1
ATOM 782 N N . LEU A 1 100 ? 16.646 6.784 18.025 1.00 37.62 100 LEU A N 1
ATOM 783 C CA . LEU A 1 100 ? 16.988 7.524 19.233 1.00 37.62 100 LEU A CA 1
ATOM 784 C C . LEU A 1 100 ? 18.339 8.201 18.966 1.00 37.62 100 LEU A C 1
ATOM 786 O O . LEU A 1 100 ? 19.386 7.553 19.009 1.00 37.62 100 LEU A O 1
ATOM 790 N N . LYS A 1 101 ? 18.335 9.497 18.639 1.00 35.00 101 LYS A N 1
ATOM 791 C CA . LYS A 1 101 ? 19.554 10.295 18.758 1.00 35.00 101 LYS A CA 1
ATOM 792 C C . LYS A 1 101 ? 19.919 10.272 20.241 1.00 35.00 101 LYS A C 1
ATOM 794 O O . LYS A 1 101 ? 19.120 10.702 21.070 1.00 35.00 101 LYS A O 1
ATOM 799 N N . LYS A 1 102 ? 21.096 9.731 20.576 1.00 38.81 102 LYS A N 1
ATOM 800 C CA . LYS A 1 102 ? 21.690 9.944 21.900 1.00 38.81 102 LYS A CA 1
ATOM 801 C C . LYS A 1 102 ? 21.728 11.451 22.133 1.00 38.81 102 LYS A C 1
ATOM 803 O O . LYS A 1 102 ? 22.253 12.177 21.290 1.00 38.81 102 LYS A O 1
ATOM 808 N N . ALA A 1 103 ? 21.147 11.888 23.244 1.00 41.03 103 ALA A N 1
ATOM 809 C CA . ALA A 1 103 ? 21.375 13.224 23.757 1.00 41.03 103 ALA A CA 1
ATOM 810 C C . ALA A 1 103 ? 22.887 13.390 23.973 1.00 41.03 103 ALA A C 1
ATOM 812 O O . ALA A 1 103 ? 23.501 12.579 24.672 1.00 41.03 103 ALA A O 1
ATOM 813 N N . SER A 1 104 ? 23.468 14.372 23.289 1.00 53.97 104 SER A N 1
ATOM 814 C CA . SER A 1 104 ? 24.750 14.988 23.635 1.00 53.97 104 SER A CA 1
ATOM 815 C C . SER A 1 104 ? 24.491 16.157 24.567 1.00 53.97 104 SER A C 1
ATOM 817 O O . SER A 1 104 ? 23.561 16.924 24.221 1.00 53.97 104 SER A O 1
#

Secondary structure (DSSP, 8-state):
--PPPHHHHHHHHHHHHHHHHHHHHHHTT-HHHHHHTS-SS-EEE-GGG-TT-EEESHHHHHHHHHHHHTT-S---------EEEEESEEEEE-------PPP-

Foldseek 3Di:
DDDDDPVRVVVLVVVVVLVVLCQVCLQVVVLVSNLVSDDQADWDDPCVVHPPPIDGGSVRVSVVSCVVRVPPPGDGDDFDDWDWDPPVNTDTDGCDDDDPDPDD